Protein AF-A0A2W6C6Y1-F1 (afdb_monomer_lite)

pLDDT: mean 76.76, std 16.65, range [35.28, 96.94]

Secondary structure (DSSP, 8-state):
-GGGSPS-SEEEESS-TT-TTGGGSPPPSEEEE--S-HHHHHHHHHHHH-HHHHHHHHHTS---HHHHHHHHHHHHHS-TT--S-HHHHHHHHHHHHHHBTTS-SSS--B-------------

Structure (mmCIF, N/CA/C/O backbone):
data_AF-A0A2W6C6Y1-F1
#
_entry.id   AF-A0A2W6C6Y1-F1
#
loop_
_atom_site.group_PDB
_atom_site.id
_atom_site.type_symbol
_atom_site.label_atom_id
_atom_site.label_alt_id
_atom_site.label_comp_id
_atom_site.label_asym_id
_atom_site.label_entity_id
_atom_site.label_seq_id
_atom_site.pdbx_PDB_ins_code
_atom_site.Cartn_x
_atom_site.Cartn_y
_atom_site.Cartn_z
_atom_site.occupancy
_atom_site.B_iso_or_equiv
_atom_site.auth_seq_id
_atom_site.auth_comp_id
_atom_site.auth_asym_id
_atom_site.auth_atom_id
_atom_site.pdbx_PDB_model_num
ATOM 1 N N . MET A 1 1 ? -1.407 -2.074 19.334 1.00 64.25 1 MET A N 1
ATOM 2 C CA . MET A 1 1 ? -1.928 -0.698 19.215 1.00 64.25 1 MET A CA 1
ATOM 3 C C . MET A 1 1 ? -3.441 -0.669 19.075 1.00 64.25 1 MET A C 1
ATOM 5 O O . MET A 1 1 ? -4.055 -0.096 19.956 1.00 64.25 1 MET A O 1
ATOM 9 N N . ALA A 1 2 ? -4.056 -1.368 18.111 1.00 76.25 2 ALA A N 1
ATOM 10 C CA . ALA A 1 2 ? -5.523 -1.415 17.961 1.00 76.25 2 ALA A CA 1
ATOM 11 C C . ALA A 1 2 ? -6.308 -1.695 19.266 1.00 76.25 2 ALA A C 1
ATOM 13 O O . ALA A 1 2 ? -7.251 -0.988 19.590 1.00 76.25 2 ALA A O 1
ATOM 14 N N . ARG A 1 3 ? -5.859 -2.661 20.082 1.00 82.00 3 ARG A N 1
ATOM 15 C CA . ARG A 1 3 ? -6.487 -3.018 21.375 1.00 82.00 3 ARG A CA 1
ATOM 16 C C . ARG A 1 3 ? -6.389 -1.959 22.486 1.00 82.00 3 ARG A C 1
ATOM 18 O O . ARG A 1 3 ? -6.971 -2.160 23.543 1.00 82.00 3 ARG A O 1
ATOM 25 N N . LEU A 1 4 ? -5.604 -0.900 22.290 1.00 88.19 4 LEU A N 1
ATOM 26 C CA . LEU A 1 4 ? -5.425 0.184 23.264 1.00 88.19 4 LEU A CA 1
ATOM 27 C C . LEU A 1 4 ? -6.294 1.406 22.942 1.00 88.19 4 LEU A C 1
ATOM 29 O O . LEU A 1 4 ? -6.308 2.353 23.724 1.00 88.19 4 LEU A O 1
ATOM 33 N N . LEU A 1 5 ? -6.987 1.406 21.799 1.00 87.06 5 LEU A N 1
ATOM 34 C CA . LEU A 1 5 ? -7.889 2.492 21.445 1.00 87.06 5 LEU A CA 1
ATOM 35 C C . LEU A 1 5 ? -9.128 2.442 22.355 1.00 87.06 5 LEU A C 1
ATOM 37 O O . LEU A 1 5 ? -9.691 1.360 22.548 1.00 87.06 5 LEU A O 1
ATOM 41 N N . PRO A 1 6 ? -9.563 3.582 22.921 1.00 89.88 6 PRO A N 1
ATOM 42 C CA . PRO A 1 6 ? -10.818 3.642 23.662 1.00 89.88 6 PRO A CA 1
ATOM 43 C C . PRO A 1 6 ? -12.001 3.365 22.722 1.00 89.88 6 PRO A C 1
ATOM 45 O O . PRO A 1 6 ? -11.838 3.458 21.504 1.00 89.88 6 PRO A O 1
ATOM 48 N N . PRO A 1 7 ? -13.203 3.063 23.244 1.00 90.06 7 PRO A N 1
ATOM 49 C CA . PRO A 1 7 ? -14.415 3.062 22.432 1.00 90.06 7 PRO A CA 1
ATOM 50 C C . PRO A 1 7 ? -14.539 4.380 21.660 1.00 90.06 7 PRO A C 1
ATOM 52 O O . PRO A 1 7 ? -14.380 5.457 22.234 1.00 90.06 7 PRO A O 1
ATOM 55 N N . HIS A 1 8 ? -14.785 4.285 20.360 1.00 90.50 8 HIS A N 1
ATOM 56 C CA . HIS A 1 8 ? -14.887 5.428 19.466 1.00 90.50 8 HIS A CA 1
ATOM 57 C C . HIS A 1 8 ? -15.921 5.138 18.385 1.00 90.50 8 HIS A C 1
ATOM 59 O O . HIS A 1 8 ? -16.135 3.991 18.003 1.00 90.50 8 HIS A O 1
ATOM 65 N N . GLU A 1 9 ? -16.561 6.198 17.904 1.00 91.88 9 GLU A N 1
ATOM 66 C CA . GLU A 1 9 ? -17.476 6.130 16.763 1.00 91.88 9 GLU A CA 1
ATOM 67 C C . GLU A 1 9 ? -16.796 6.603 15.476 1.00 91.88 9 GLU A C 1
ATOM 69 O O . GLU A 1 9 ? -17.162 6.154 14.394 1.00 91.88 9 GLU A O 1
ATOM 74 N N . HIS A 1 10 ? -15.788 7.475 15.598 1.00 91.88 10 HIS A N 1
ATOM 75 C CA . HIS A 1 10 ? -15.006 8.025 14.496 1.00 91.88 10 HIS A CA 1
ATOM 76 C C . HIS A 1 10 ? -13.521 7.703 14.684 1.00 91.88 10 HIS A C 1
ATOM 78 O O . HIS A 1 10 ? -12.907 8.137 15.661 1.00 91.88 10 HIS A O 1
ATOM 84 N N . TYR A 1 11 ? -12.939 6.983 13.730 1.00 90.81 11 TYR A N 1
ATOM 85 C CA . TYR A 1 11 ? -11.508 6.707 13.669 1.00 90.81 11 TYR A CA 1
ATOM 86 C C . TYR A 1 11 ? -10.819 7.656 12.678 1.00 90.81 11 TYR A C 1
ATOM 88 O O . TYR A 1 11 ? -11.351 7.933 11.603 1.00 90.81 11 TYR A O 1
ATOM 96 N N . MET A 1 12 ? -9.636 8.167 13.031 1.00 89.69 12 MET A N 1
ATOM 97 C CA . MET A 1 12 ? -8.837 9.029 12.153 1.00 89.69 12 MET A CA 1
ATOM 98 C C . MET A 1 12 ? -7.372 8.597 12.131 1.00 89.69 12 MET A C 1
ATOM 100 O O . MET A 1 12 ? -6.746 8.463 13.183 1.00 89.69 12 MET A O 1
ATOM 104 N N . GLU A 1 13 ? -6.805 8.470 10.933 1.00 85.62 13 GLU A N 1
ATOM 105 C CA . GLU A 1 13 ? -5.400 8.123 10.716 1.00 85.62 13 GLU A CA 1
ATOM 106 C C . GLU A 1 13 ? -4.806 9.031 9.627 1.00 85.62 13 GLU A C 1
ATOM 108 O O . GLU A 1 13 ? -4.985 8.793 8.439 1.00 85.62 13 GLU A O 1
ATOM 113 N N . GLN A 1 14 ? -4.136 10.117 10.035 1.00 80.44 14 GLN A N 1
ATOM 114 C CA . GLN A 1 14 ? -3.581 11.138 9.120 1.00 80.44 14 GLN A CA 1
ATOM 115 C C . GLN A 1 14 ? -2.237 10.762 8.477 1.00 80.44 14 GLN A C 1
ATOM 117 O O . GLN A 1 14 ? -1.831 11.402 7.508 1.00 80.44 14 GLN A O 1
ATOM 122 N N . PHE A 1 15 ? -1.548 9.766 9.037 1.00 81.81 15 PHE A N 1
ATOM 123 C CA . PHE A 1 15 ? -0.273 9.234 8.547 1.00 81.81 15 PHE A CA 1
ATOM 124 C C . PHE A 1 15 ? -0.403 7.720 8.433 1.00 81.81 15 PHE A C 1
ATOM 126 O O . PHE A 1 15 ? 0.211 6.971 9.197 1.00 81.81 15 PHE A O 1
ATOM 133 N N . CYS A 1 16 ? -1.320 7.274 7.578 1.00 79.44 16 CYS A N 1
ATOM 134 C CA . CYS A 1 16 ? -1.759 5.890 7.603 1.00 79.44 16 CYS A CA 1
ATOM 135 C C . CYS A 1 16 ? -0.661 4.905 7.213 1.00 79.44 16 CYS A C 1
ATOM 137 O O . CYS A 1 16 ? -0.671 3.774 7.701 1.00 79.44 16 CYS A O 1
ATOM 139 N N . GLY A 1 17 ? 0.305 5.291 6.373 1.00 80.50 17 GLY A N 1
ATOM 140 C CA . GLY A 1 17 ? 1.288 4.343 5.864 1.00 80.50 17 GLY A CA 1
ATOM 141 C C . GLY A 1 17 ? 0.596 3.081 5.319 1.00 80.50 17 GLY A C 1
ATOM 142 O O . GLY A 1 17 ? -0.284 3.139 4.462 1.00 80.50 17 GLY A O 1
ATOM 143 N N . GLY A 1 18 ? 0.939 1.921 5.884 1.00 77.81 18 GLY A N 1
ATOM 144 C CA . GLY A 1 18 ? 0.307 0.636 5.555 1.00 77.81 18 GLY A CA 1
ATOM 145 C C . GLY A 1 18 ? -1.067 0.369 6.194 1.00 77.81 18 GLY A C 1
ATOM 146 O O . GLY A 1 18 ? -1.522 -0.770 6.142 1.00 77.81 18 GLY A O 1
ATOM 147 N N . SER A 1 19 ? -1.694 1.352 6.846 1.00 80.75 19 SER A N 1
ATOM 148 C CA . SER A 1 19 ? -3.014 1.275 7.503 1.00 80.75 19 SER A CA 1
ATOM 149 C C . SER A 1 19 ? -3.159 0.115 8.495 1.00 80.75 19 SER A C 1
ATOM 151 O O . SER A 1 19 ? -4.243 -0.412 8.730 1.00 80.75 19 SER A O 1
ATOM 153 N N . SER A 1 20 ? -2.048 -0.317 9.099 1.00 82.00 20 SER A N 1
ATOM 154 C CA . SER A 1 20 ? -2.014 -1.514 9.951 1.00 82.00 20 SER A CA 1
ATOM 155 C C . SER A 1 20 ? -2.873 -1.399 11.213 1.00 82.00 20 SER A C 1
ATOM 157 O O . SER A 1 20 ? -3.299 -2.420 11.751 1.00 82.00 20 SER A O 1
ATOM 159 N N . VAL A 1 21 ? -3.118 -0.176 11.702 1.00 82.81 21 VAL A N 1
ATOM 160 C CA . VAL A 1 21 ? -3.981 0.052 12.863 1.00 82.81 21 VAL A CA 1
ATOM 161 C C . VAL A 1 21 ? -5.438 -0.033 12.438 1.00 82.81 21 VAL A C 1
ATOM 163 O O . VAL A 1 21 ? -6.135 -0.877 12.993 1.00 82.81 21 VAL A O 1
ATOM 166 N N . LEU A 1 22 ? -5.850 0.737 11.426 1.00 85.44 22 LEU A N 1
ATOM 167 C CA . LEU A 1 22 ? -7.189 0.676 10.833 1.00 85.44 22 LEU A CA 1
ATOM 168 C C . LEU A 1 22 ? -7.615 -0.762 10.496 1.00 85.44 22 LEU A C 1
ATOM 170 O O . LEU A 1 22 ? -8.678 -1.222 10.899 1.00 85.44 22 LEU A O 1
ATOM 174 N N . LEU A 1 23 ? -6.754 -1.507 9.796 1.00 85.69 23 LEU A N 1
ATOM 175 C CA . LEU A 1 23 ? -7.053 -2.876 9.364 1.00 85.69 23 LEU A CA 1
ATOM 176 C C . LEU A 1 23 ? -7.118 -3.882 10.525 1.00 85.69 23 LEU A C 1
ATOM 178 O O . LEU A 1 23 ? -7.642 -4.982 10.364 1.00 85.69 23 LEU A O 1
ATOM 182 N N . ALA A 1 24 ? -6.565 -3.530 11.687 1.00 87.81 24 ALA A N 1
ATOM 183 C CA . ALA A 1 24 ? -6.595 -4.351 12.893 1.00 87.81 24 ALA A CA 1
ATOM 184 C C . ALA A 1 24 ? -7.657 -3.895 13.910 1.00 87.81 24 ALA A C 1
ATOM 186 O O . ALA A 1 24 ? -7.827 -4.552 14.944 1.00 87.81 24 ALA A O 1
ATOM 187 N N . THR A 1 25 ? -8.337 -2.773 13.664 1.00 85.75 25 THR A N 1
ATOM 188 C CA . THR A 1 25 ? -9.442 -2.274 14.487 1.00 85.75 25 THR A CA 1
ATOM 189 C C . THR A 1 25 ? -10.782 -2.801 13.993 1.00 85.75 25 THR A C 1
ATOM 191 O O . THR A 1 25 ? -10.950 -3.111 12.818 1.00 85.75 25 THR A O 1
ATOM 194 N N . ALA A 1 26 ? -11.749 -2.925 14.907 1.00 87.38 26 ALA A N 1
ATOM 195 C CA . ALA A 1 26 ? -13.129 -3.149 14.496 1.00 87.38 26 ALA A CA 1
ATOM 196 C C . ALA A 1 26 ? -13.625 -1.910 13.725 1.00 87.38 26 ALA A C 1
ATOM 198 O O . ALA A 1 26 ? -13.297 -0.800 14.155 1.00 87.38 26 ALA A O 1
ATOM 199 N N . PRO A 1 27 ? -14.404 -2.082 12.642 1.00 89.00 27 PRO A N 1
ATOM 200 C CA . PRO A 1 27 ? -14.919 -0.955 11.877 1.00 89.00 27 PRO A CA 1
ATOM 201 C C . PRO A 1 27 ? -15.682 0.042 12.754 1.00 89.00 27 PRO A C 1
ATOM 203 O O . PRO A 1 27 ? -16.507 -0.358 13.581 1.00 89.00 27 PRO A O 1
ATOM 206 N N . SER A 1 28 ? -15.406 1.329 12.564 1.00 89.88 28 SER A N 1
ATOM 207 C CA . SER A 1 28 ? -16.105 2.435 13.235 1.00 89.88 28 SER A CA 1
ATOM 208 C C . SER A 1 28 ? -17.271 2.962 12.391 1.00 89.88 28 SER A C 1
ATOM 210 O O . SER A 1 28 ? -17.374 2.653 11.206 1.00 89.88 28 SER A O 1
ATOM 212 N N . MET A 1 29 ? -18.160 3.783 12.968 1.00 92.50 29 MET A N 1
ATOM 213 C CA . MET A 1 29 ? -19.236 4.416 12.183 1.00 92.50 29 MET A CA 1
ATOM 214 C C . MET A 1 29 ? -18.688 5.353 11.101 1.00 92.50 29 MET A C 1
ATOM 216 O O . MET A 1 29 ? -19.283 5.467 10.032 1.00 92.50 29 MET A O 1
ATOM 220 N N . MET A 1 30 ? -17.554 6.008 11.365 1.00 91.06 30 MET A N 1
ATOM 221 C CA . MET A 1 30 ? -16.829 6.805 10.376 1.00 91.06 30 MET A CA 1
ATOM 222 C C . MET A 1 30 ? -15.327 6.566 10.489 1.00 91.06 30 MET A C 1
ATOM 224 O O . MET A 1 30 ? -14.784 6.481 11.592 1.00 91.06 30 MET A O 1
ATOM 228 N N . GLU A 1 31 ? -14.650 6.509 9.347 1.00 90.94 31 GLU A N 1
ATOM 229 C CA . GLU A 1 31 ? -13.209 6.284 9.260 1.00 90.94 31 GLU A CA 1
ATOM 230 C C . GLU A 1 31 ? -12.607 7.281 8.266 1.00 90.94 31 GLU A C 1
ATOM 232 O O . GLU A 1 31 ? -12.981 7.307 7.093 1.00 90.94 31 GLU A O 1
ATOM 237 N N . THR A 1 32 ? -11.683 8.118 8.739 1.00 89.31 32 THR A N 1
ATOM 238 C CA . THR A 1 32 ? -10.944 9.071 7.901 1.00 89.31 32 THR A CA 1
ATOM 239 C C . THR A 1 32 ? -9.483 8.655 7.841 1.00 89.31 32 THR A C 1
ATOM 241 O O . THR A 1 32 ? -8.779 8.694 8.849 1.00 89.31 32 THR A O 1
ATOM 244 N N . VAL A 1 33 ? -9.015 8.293 6.651 1.00 84.75 33 VAL A N 1
ATOM 245 C CA . VAL A 1 33 ? -7.665 7.767 6.426 1.00 84.75 33 VAL A CA 1
ATOM 246 C C . VAL A 1 33 ? -6.978 8.640 5.390 1.00 84.75 33 VAL A C 1
ATOM 248 O O . VAL A 1 33 ? -7.535 8.878 4.320 1.00 84.75 33 VAL A O 1
ATOM 251 N N . ASN A 1 34 ? -5.792 9.141 5.718 1.00 85.00 34 ASN A N 1
ATOM 252 C CA . ASN A 1 34 ? -5.001 9.985 4.836 1.00 85.00 34 ASN A CA 1
ATOM 253 C C . ASN A 1 34 ? -3.501 9.722 5.021 1.00 85.00 34 ASN A C 1
ATOM 255 O O . ASN A 1 34 ? -3.062 9.221 6.057 1.00 85.00 34 ASN A O 1
ATOM 259 N N . ASP A 1 35 ? -2.721 10.104 4.016 1.00 85.06 35 ASP A N 1
ATOM 260 C CA . ASP A 1 35 ? -1.267 10.223 4.081 1.00 85.06 35 ASP A CA 1
ATOM 261 C C . ASP A 1 35 ? -0.831 11.377 3.167 1.00 85.06 35 ASP A C 1
ATOM 263 O O . ASP A 1 35 ? -1.558 11.756 2.247 1.00 85.06 35 ASP A O 1
ATOM 267 N N . LEU A 1 36 ? 0.342 11.953 3.426 1.00 83.38 36 LEU A N 1
ATOM 268 C CA . LEU A 1 36 ? 0.905 13.001 2.575 1.00 83.38 36 LEU A CA 1
ATOM 269 C C . LEU A 1 36 ? 1.533 12.414 1.300 1.00 83.38 36 LEU A C 1
ATOM 271 O O . LEU A 1 36 ? 1.672 13.127 0.309 1.00 83.38 36 LEU A O 1
ATOM 275 N N . ASP A 1 37 ? 1.908 11.129 1.303 1.00 82.81 37 ASP A N 1
ATOM 276 C CA . ASP A 1 37 ? 2.433 10.464 0.108 1.00 82.81 37 ASP A CA 1
ATOM 277 C C . ASP A 1 37 ? 1.297 10.147 -0.887 1.00 82.81 37 ASP A C 1
ATOM 279 O O . ASP A 1 37 ? 0.531 9.189 -0.732 1.00 82.81 37 ASP A O 1
ATOM 283 N N . GLY A 1 38 ? 1.201 10.949 -1.953 1.00 83.69 38 GLY A N 1
ATOM 284 C CA . GLY A 1 38 ? 0.209 10.781 -3.019 1.00 83.69 38 GLY A CA 1
ATOM 285 C C . GLY A 1 38 ? 0.285 9.427 -3.737 1.00 83.69 38 GLY A C 1
ATOM 286 O O . GLY A 1 38 ? -0.734 8.922 -4.221 1.00 83.69 38 GLY A O 1
ATOM 287 N N . ARG A 1 39 ? 1.452 8.769 -3.748 1.00 85.69 39 ARG A N 1
ATOM 288 C CA . ARG A 1 39 ? 1.619 7.430 -4.337 1.00 85.69 39 ARG A CA 1
ATOM 289 C C . ARG A 1 39 ? 0.982 6.368 -3.457 1.00 85.69 39 ARG A C 1
ATOM 291 O O . ARG A 1 39 ? 0.357 5.443 -3.968 1.00 85.69 39 ARG A O 1
ATOM 298 N N . LEU A 1 40 ? 1.060 6.532 -2.138 1.00 86.12 40 LEU A N 1
ATOM 299 C CA . LEU A 1 40 ? 0.388 5.651 -1.189 1.00 86.12 40 LEU A CA 1
ATOM 300 C C . LEU A 1 40 ? -1.138 5.791 -1.283 1.00 86.12 40 LEU A C 1
ATOM 302 O O . LEU A 1 40 ? -1.847 4.787 -1.321 1.00 86.12 40 LEU A O 1
ATOM 306 N N . MET A 1 41 ? -1.650 7.018 -1.410 1.00 88.31 41 MET A N 1
ATOM 307 C CA . MET A 1 41 ? -3.078 7.238 -1.683 1.00 88.31 41 MET A CA 1
ATOM 308 C C . MET A 1 41 ? -3.506 6.641 -3.032 1.00 88.31 41 MET A C 1
ATOM 310 O O . MET A 1 41 ? -4.603 6.096 -3.151 1.00 88.31 41 MET A O 1
ATOM 314 N N . THR A 1 42 ? -2.632 6.687 -4.041 1.00 90.81 42 THR A N 1
ATOM 315 C CA . THR A 1 42 ? -2.859 6.039 -5.342 1.00 90.81 42 THR A CA 1
ATOM 316 C C . THR A 1 42 ? -2.884 4.516 -5.220 1.00 90.81 42 THR A C 1
ATOM 318 O O . THR A 1 42 ? -3.790 3.885 -5.758 1.00 90.81 42 THR A O 1
ATOM 321 N N . PHE A 1 43 ? -1.979 3.919 -4.439 1.00 91.44 43 PHE A N 1
ATOM 322 C CA . PHE A 1 43 ? -2.000 2.488 -4.134 1.00 91.44 43 PHE A CA 1
ATOM 323 C C . PHE A 1 43 ? -3.331 2.055 -3.512 1.00 91.44 43 PHE A C 1
ATOM 325 O O . PHE A 1 43 ? -3.966 1.133 -4.021 1.00 91.44 43 PHE A O 1
ATOM 332 N N . TRP A 1 44 ? -3.792 2.743 -2.462 1.00 91.00 44 TRP A N 1
ATOM 333 C CA . TRP A 1 44 ? -5.065 2.417 -1.811 1.00 91.00 44 TRP A CA 1
ATOM 334 C C . TRP A 1 44 ? -6.268 2.604 -2.743 1.00 91.00 44 TRP A C 1
ATOM 336 O O . TRP A 1 44 ? -7.173 1.768 -2.750 1.00 91.00 44 TRP A O 1
ATOM 346 N N . ARG A 1 45 ? -6.265 3.657 -3.573 1.00 92.06 45 ARG A N 1
ATOM 347 C CA . ARG A 1 45 ? -7.296 3.895 -4.596 1.00 92.06 45 ARG A CA 1
ATOM 348 C C . ARG A 1 45 ? -7.346 2.756 -5.617 1.00 92.06 45 ARG A C 1
ATOM 350 O O . ARG A 1 45 ? -8.408 2.180 -5.829 1.00 92.06 45 ARG A O 1
ATOM 357 N N . VAL A 1 46 ? -6.207 2.375 -6.194 1.00 94.94 46 VAL A N 1
ATOM 358 C CA . VAL A 1 46 ? -6.131 1.292 -7.187 1.00 94.94 46 VAL A CA 1
ATOM 359 C C . VAL A 1 46 ? -6.467 -0.064 -6.576 1.00 94.94 46 VAL A C 1
ATOM 361 O O . VAL A 1 46 ? -7.170 -0.844 -7.210 1.00 94.94 46 VAL A O 1
ATOM 364 N N . LEU A 1 47 ? -6.024 -0.348 -5.349 1.00 94.00 47 LEU A N 1
ATOM 365 C CA . LEU A 1 47 ? -6.374 -1.587 -4.654 1.00 94.00 47 LEU A CA 1
ATOM 366 C C . LEU A 1 47 ? -7.891 -1.717 -4.455 1.00 94.00 47 LEU A C 1
ATOM 368 O O . LEU A 1 47 ? -8.434 -2.807 -4.605 1.00 94.00 47 LEU A O 1
ATOM 372 N N . ARG A 1 48 ? -8.577 -0.612 -4.142 1.00 93.50 48 ARG A N 1
ATOM 373 C CA . ARG A 1 48 ? -10.037 -0.580 -4.003 1.00 93.50 48 ARG A CA 1
ATOM 374 C C . ARG A 1 48 ? -10.749 -0.721 -5.350 1.00 93.50 48 ARG A C 1
ATOM 376 O O . ARG A 1 48 ? -11.690 -1.502 -5.454 1.00 93.50 48 ARG A O 1
ATOM 383 N N . ASP A 1 49 ? -10.312 0.031 -6.357 1.00 96.31 49 ASP A N 1
ATOM 384 C CA . ASP A 1 49 ? -11.076 0.220 -7.596 1.00 96.31 49 ASP A CA 1
ATOM 385 C C . ASP A 1 49 ? -10.713 -0.813 -8.687 1.00 96.31 49 ASP A C 1
ATOM 387 O O . ASP A 1 49 ? -11.545 -1.142 -9.532 1.00 96.31 49 ASP A O 1
ATOM 391 N N . ARG A 1 50 ? -9.487 -1.360 -8.669 1.00 96.44 50 ARG A N 1
ATOM 392 C CA . ARG A 1 50 ? -8.963 -2.354 -9.633 1.00 96.44 50 ARG A CA 1
ATOM 393 C C . ARG A 1 50 ? -8.096 -3.445 -8.964 1.00 96.44 50 ARG A C 1
ATOM 395 O O . ARG A 1 50 ? -6.938 -3.639 -9.350 1.00 96.44 50 ARG A O 1
ATOM 402 N N . PRO A 1 51 ? -8.624 -4.198 -7.981 1.00 96.31 51 PRO A N 1
ATOM 403 C CA . PRO A 1 51 ? -7.839 -5.174 -7.220 1.00 96.31 51 PRO A CA 1
ATOM 404 C C . PRO A 1 51 ? -7.231 -6.283 -8.088 1.00 96.31 51 PRO A C 1
ATOM 406 O O . PRO A 1 51 ? -6.067 -6.625 -7.904 1.00 96.31 51 PRO A O 1
ATOM 409 N N . ALA A 1 52 ? -7.987 -6.818 -9.055 1.00 96.94 52 ALA A N 1
ATOM 410 C CA . ALA A 1 52 ? -7.535 -7.929 -9.896 1.00 96.94 52 ALA A CA 1
ATOM 411 C C . ALA A 1 52 ? -6.359 -7.540 -10.810 1.00 96.94 52 ALA A C 1
ATOM 413 O O . ALA A 1 52 ? -5.427 -8.325 -10.993 1.00 96.94 52 ALA A O 1
ATOM 414 N N . ASP A 1 53 ? -6.377 -6.320 -11.352 1.00 96.38 53 ASP A N 1
ATOM 415 C CA . ASP A 1 53 ? -5.299 -5.814 -12.205 1.00 96.38 53 ASP A CA 1
ATOM 416 C C . ASP A 1 53 ? -4.013 -5.623 -11.394 1.00 96.38 53 ASP A C 1
ATOM 418 O O . ASP A 1 53 ? -2.932 -6.048 -11.810 1.00 96.38 53 ASP A O 1
ATOM 422 N N . LEU A 1 54 ? -4.135 -5.033 -10.201 1.00 95.31 54 LEU A N 1
ATOM 423 C CA . LEU A 1 54 ? -3.004 -4.836 -9.300 1.00 95.31 54 LEU A CA 1
ATOM 424 C C . LEU A 1 54 ? -2.437 -6.175 -8.810 1.00 95.31 54 LEU A C 1
ATOM 426 O O . LEU A 1 54 ? -1.225 -6.376 -8.845 1.00 95.31 54 LEU A O 1
ATOM 430 N N . GLU A 1 55 ? -3.296 -7.115 -8.409 1.00 94.88 55 GLU A N 1
ATOM 431 C CA . GLU A 1 55 ? -2.895 -8.462 -7.995 1.00 94.88 55 GLU A CA 1
ATOM 432 C C . GLU A 1 55 ? -2.123 -9.177 -9.108 1.00 94.88 55 GLU A C 1
ATOM 434 O O . GLU A 1 55 ? -1.037 -9.709 -8.866 1.00 94.88 55 GLU A O 1
ATOM 439 N N . ARG A 1 56 ? -2.642 -9.141 -10.342 1.00 94.94 56 ARG A N 1
ATOM 440 C CA . ARG A 1 56 ? -1.998 -9.727 -11.523 1.00 94.94 56 ARG A CA 1
ATOM 441 C C . ARG A 1 56 ? -0.583 -9.181 -11.710 1.00 94.94 56 ARG A C 1
ATOM 443 O O . ARG A 1 56 ? 0.343 -9.965 -11.917 1.00 94.94 56 ARG A O 1
ATOM 450 N N . LEU A 1 57 ? -0.416 -7.861 -11.653 1.00 93.50 57 LEU A N 1
ATOM 451 C CA . LEU A 1 57 ? 0.876 -7.203 -11.831 1.00 93.50 57 LEU A CA 1
ATOM 452 C C . LEU A 1 57 ? 1.857 -7.532 -10.702 1.00 93.50 57 LEU A C 1
ATOM 454 O O . LEU A 1 57 ? 3.016 -7.860 -10.967 1.00 93.50 57 LEU A O 1
ATOM 458 N N . CYS A 1 58 ? 1.394 -7.507 -9.453 1.00 91.69 58 CYS A N 1
ATOM 459 C CA . CYS A 1 58 ? 2.200 -7.883 -8.297 1.00 91.69 58 CYS A CA 1
ATOM 460 C C . CYS A 1 58 ? 2.640 -9.353 -8.371 1.00 91.69 58 CYS A C 1
ATOM 462 O O . CYS A 1 58 ? 3.813 -9.646 -8.161 1.00 91.69 58 CYS A O 1
ATOM 464 N N . ALA A 1 59 ? 1.745 -10.271 -8.750 1.00 90.69 59 ALA A N 1
ATOM 465 C CA . ALA A 1 59 ? 2.059 -11.694 -8.901 1.00 90.69 59 ALA A CA 1
ATOM 466 C C . ALA A 1 59 ? 3.076 -11.973 -10.022 1.00 90.69 59 ALA A C 1
ATOM 468 O O . ALA A 1 59 ? 3.843 -12.932 -9.944 1.00 90.69 59 ALA A O 1
ATOM 469 N N . LEU A 1 60 ? 3.092 -11.135 -11.063 1.00 91.88 60 LEU A N 1
ATOM 470 C CA . LEU A 1 60 ? 4.065 -11.198 -12.155 1.00 91.88 60 LEU A CA 1
ATOM 471 C C . LEU A 1 60 ? 5.379 -10.464 -11.854 1.00 91.88 60 LEU A C 1
ATOM 473 O O . LEU A 1 60 ? 6.292 -10.520 -12.676 1.00 91.88 60 LEU A O 1
ATOM 477 N N . THR A 1 61 ? 5.497 -9.799 -10.703 1.00 88.75 61 THR A N 1
ATOM 478 C CA . THR A 1 61 ? 6.710 -9.082 -10.301 1.00 88.75 61 THR A CA 1
ATOM 479 C C . THR A 1 61 ? 7.509 -9.933 -9.309 1.00 88.75 61 THR A C 1
ATOM 481 O O . THR A 1 61 ? 7.187 -9.957 -8.118 1.00 88.75 61 THR A O 1
ATOM 484 N N . PRO A 1 62 ? 8.552 -10.662 -9.750 1.00 84.25 62 PRO A N 1
ATOM 485 C CA . PRO A 1 62 ? 9.344 -11.491 -8.850 1.00 84.25 62 PRO A CA 1
ATOM 486 C C . PRO A 1 62 ? 10.148 -10.642 -7.856 1.00 84.25 62 PRO A C 1
ATOM 488 O O . PRO A 1 62 ? 10.468 -9.477 -8.099 1.00 84.25 62 PRO A O 1
ATOM 491 N N . HIS A 1 63 ? 10.545 -11.259 -6.741 1.00 82.06 63 HIS A N 1
ATOM 492 C CA . HIS A 1 63 ? 11.472 -10.640 -5.796 1.00 82.06 63 HIS A CA 1
ATOM 493 C C . HIS A 1 63 ? 12.847 -10.458 -6.455 1.00 82.06 63 HIS A C 1
ATOM 495 O O . HIS A 1 63 ? 13.564 -11.431 -6.693 1.00 82.06 63 HIS A O 1
ATOM 501 N N . SER A 1 64 ? 13.221 -9.217 -6.755 1.00 82.81 64 SER A N 1
ATOM 502 C CA . SER A 1 64 ? 14.401 -8.891 -7.553 1.00 82.81 64 SER A CA 1
ATOM 503 C C . SER A 1 64 ? 15.038 -7.610 -7.042 1.00 82.81 64 SER A C 1
ATOM 505 O O . SER A 1 64 ? 14.421 -6.548 -7.001 1.00 82.81 64 SER A O 1
ATOM 507 N N . ARG A 1 65 ? 16.323 -7.696 -6.686 1.00 78.44 65 ARG A N 1
ATOM 508 C CA . ARG A 1 65 ? 17.092 -6.520 -6.271 1.00 78.44 65 ARG A CA 1
ATOM 509 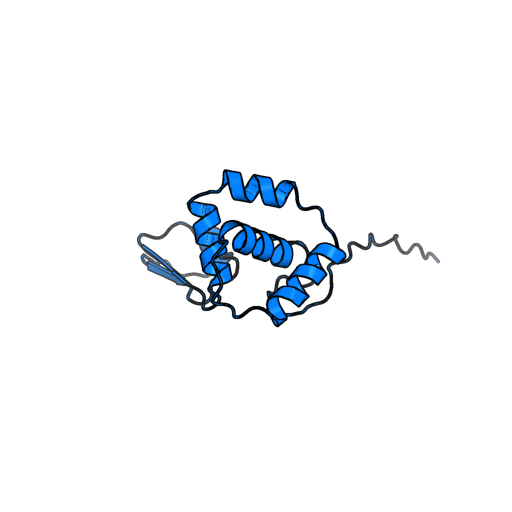C C . ARG A 1 65 ? 17.166 -5.476 -7.385 1.00 78.44 65 ARG A C 1
ATOM 511 O O . ARG A 1 65 ? 17.095 -4.291 -7.088 1.00 78.44 65 ARG A O 1
ATOM 518 N N . ALA A 1 66 ? 17.302 -5.923 -8.634 1.00 80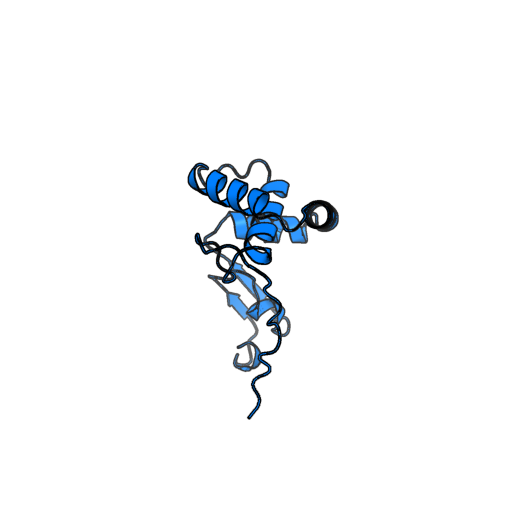.44 66 ALA A N 1
ATOM 519 C CA . ALA A 1 66 ? 17.359 -5.037 -9.789 1.00 80.44 66 ALA A CA 1
ATOM 520 C C . ALA A 1 66 ? 16.030 -4.294 -9.986 1.00 80.44 66 ALA A C 1
ATOM 522 O O . ALA A 1 66 ? 16.055 -3.089 -10.192 1.00 80.44 66 ALA A O 1
ATOM 523 N N . GLU A 1 67 ? 14.891 -4.979 -9.820 1.00 78.00 67 GLU A N 1
ATOM 524 C CA . GLU A 1 67 ? 13.566 -4.340 -9.857 1.00 78.00 67 GLU A CA 1
ATOM 525 C C . GLU A 1 67 ? 13.424 -3.315 -8.726 1.00 78.00 67 GLU A C 1
ATOM 527 O O . GLU A 1 67 ? 13.089 -2.162 -8.970 1.00 78.00 67 GLU A O 1
ATOM 532 N N . TYR A 1 68 ? 13.754 -3.694 -7.486 1.00 78.00 68 TYR A N 1
ATOM 533 C CA . TYR A 1 68 ? 13.693 -2.778 -6.343 1.00 78.00 68 TYR A CA 1
ATOM 534 C C . TYR A 1 68 ? 14.570 -1.529 -6.541 1.00 78.00 68 TYR A C 1
ATOM 536 O O . TYR A 1 68 ? 14.141 -0.420 -6.232 1.00 78.00 68 TYR A O 1
ATOM 544 N N . GLN A 1 69 ? 15.792 -1.698 -7.060 1.00 76.12 69 GLN A N 1
ATOM 545 C CA . GLN A 1 69 ? 16.713 -0.587 -7.321 1.00 76.12 69 GLN A CA 1
ATOM 546 C C . GLN A 1 69 ? 16.238 0.296 -8.473 1.00 76.12 69 GLN A C 1
ATOM 548 O O . GLN A 1 69 ? 16.226 1.508 -8.313 1.00 76.12 69 GLN A O 1
ATOM 553 N N . HIS A 1 70 ? 15.776 -0.296 -9.578 1.00 74.62 70 HIS A N 1
ATOM 554 C CA . HIS A 1 70 ? 15.236 0.444 -10.717 1.00 74.62 70 HIS A CA 1
ATOM 555 C C . HIS A 1 70 ? 14.136 1.422 -10.287 1.00 74.62 70 HIS A C 1
ATOM 557 O O . HIS A 1 70 ? 14.134 2.576 -10.706 1.00 74.62 70 HIS A O 1
ATOM 563 N N . TYR A 1 71 ? 13.253 0.989 -9.385 1.00 72.06 71 TYR A N 1
ATOM 564 C CA . TYR A 1 71 ? 12.189 1.838 -8.859 1.00 72.06 71 TYR A CA 1
ATOM 565 C C . TYR A 1 71 ? 12.654 2.844 -7.814 1.00 72.06 71 TYR A C 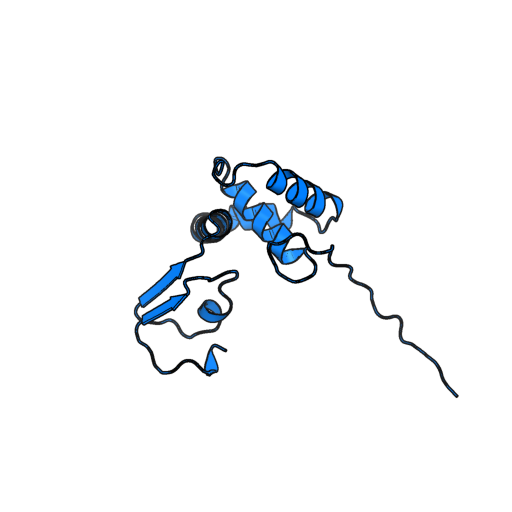1
ATOM 567 O O . TYR A 1 71 ? 12.190 3.979 -7.821 1.00 72.06 71 TYR A O 1
ATOM 575 N N . ALA A 1 72 ? 13.581 2.460 -6.935 1.00 68.81 72 ALA A N 1
ATOM 576 C CA . ALA A 1 72 ? 14.159 3.389 -5.969 1.00 68.81 72 ALA A CA 1
ATOM 577 C C . ALA A 1 72 ? 14.937 4.532 -6.645 1.00 68.81 72 ALA A C 1
ATOM 579 O O . ALA A 1 72 ? 14.972 5.637 -6.106 1.00 68.81 72 ALA A O 1
ATOM 580 N N . ASP A 1 73 ? 15.551 4.261 -7.799 1.00 67.81 73 ASP A N 1
ATOM 581 C CA . ASP A 1 73 ? 16.281 5.248 -8.590 1.00 67.81 73 ASP A CA 1
ATOM 582 C C . ASP A 1 73 ? 15.314 6.097 -9.438 1.00 67.81 73 ASP A C 1
ATOM 584 O O . ASP A 1 73 ? 15.416 7.319 -9.421 1.00 67.81 73 ASP A O 1
ATOM 588 N N . ALA A 1 74 ? 14.303 5.492 -10.078 1.00 64.94 74 ALA A N 1
ATOM 589 C CA . ALA A 1 74 ? 13.278 6.228 -10.831 1.00 64.94 74 ALA A CA 1
ATOM 590 C C . ALA A 1 74 ? 12.470 7.209 -9.958 1.00 64.94 74 ALA A C 1
ATOM 592 O O . ALA A 1 74 ? 12.108 8.288 -10.415 1.00 64.94 74 ALA A O 1
ATOM 593 N N . ASP A 1 75 ? 12.217 6.860 -8.695 1.00 62.28 75 ASP A N 1
ATOM 594 C CA . ASP A 1 75 ? 11.543 7.735 -7.730 1.00 62.28 75 ASP A CA 1
ATOM 595 C C . ASP A 1 75 ? 12.405 8.918 -7.263 1.00 62.28 75 ASP A C 1
ATOM 597 O O . ASP A 1 75 ? 11.869 9.889 -6.735 1.00 62.28 75 ASP A O 1
ATOM 601 N N . ALA A 1 76 ? 13.732 8.844 -7.408 1.00 59.66 76 ALA A N 1
ATOM 602 C CA . ALA A 1 76 ? 14.613 9.971 -7.107 1.00 59.66 76 ALA A CA 1
ATOM 603 C C . ALA A 1 76 ? 14.588 11.035 -8.219 1.00 59.66 76 ALA A C 1
ATOM 605 O O . ALA A 1 76 ? 14.884 12.197 -7.942 1.00 59.66 76 ALA A O 1
ATOM 606 N N . ASP A 1 77 ? 14.224 10.626 -9.439 1.00 53.12 77 ASP A N 1
ATOM 607 C CA . ASP A 1 77 ? 14.225 11.456 -10.646 1.00 53.12 77 ASP A CA 1
ATOM 608 C C . ASP A 1 77 ? 12.817 11.902 -11.088 1.00 53.12 77 ASP A C 1
ATOM 610 O O . ASP A 1 77 ? 12.692 12.812 -11.908 1.00 53.12 77 ASP A O 1
ATOM 614 N N . ALA A 1 78 ? 11.753 11.280 -10.569 1.00 55.25 78 ALA A N 1
ATOM 615 C CA . ALA A 1 78 ? 10.374 11.624 -10.902 1.00 55.25 78 ALA A CA 1
ATOM 616 C C . ALA A 1 78 ? 9.822 12.713 -9.969 1.00 55.25 78 ALA A C 1
ATOM 618 O O . ALA A 1 78 ? 9.794 12.544 -8.747 1.00 55.25 78 ALA A O 1
ATOM 619 N N . ASP A 1 79 ? 9.303 13.802 -10.544 1.00 53.84 79 ASP A N 1
ATOM 620 C CA . ASP A 1 79 ? 8.378 14.678 -9.825 1.00 53.84 79 ASP A CA 1
ATOM 621 C C . ASP A 1 79 ? 7.193 13.822 -9.358 1.00 53.84 79 ASP A C 1
ATOM 623 O O . ASP A 1 79 ? 6.513 13.186 -10.166 1.00 53.84 79 ASP A O 1
ATOM 627 N N . ALA A 1 80 ? 6.952 13.788 -8.044 1.00 51.84 80 ALA A N 1
ATOM 628 C CA . ALA A 1 80 ? 5.962 12.920 -7.395 1.00 51.84 80 ALA A CA 1
ATOM 629 C C . ALA A 1 80 ? 4.505 13.115 -7.886 1.00 51.84 80 ALA A C 1
ATOM 631 O O . ALA A 1 80 ? 3.620 12.360 -7.479 1.00 51.84 80 ALA A O 1
ATOM 632 N N . ASP A 1 81 ? 4.276 14.099 -8.760 1.00 50.75 81 ASP A N 1
ATOM 633 C CA . ASP A 1 81 ? 2.989 14.483 -9.336 1.00 50.75 81 ASP A CA 1
ATOM 634 C C . ASP A 1 81 ? 2.693 13.862 -10.716 1.00 50.75 81 ASP A C 1
ATOM 636 O O . ASP A 1 81 ? 1.543 13.921 -11.157 1.00 50.75 81 ASP A O 1
ATOM 640 N N . ASP A 1 82 ? 3.655 13.221 -11.399 1.00 59.16 82 ASP A N 1
ATOM 641 C CA . ASP A 1 82 ? 3.378 12.510 -12.663 1.00 59.16 82 ASP A CA 1
ATOM 642 C C . ASP A 1 82 ? 2.803 11.103 -12.403 1.00 59.16 82 ASP A C 1
ATOM 644 O O . ASP A 1 82 ? 3.410 10.065 -12.666 1.00 59.16 82 ASP A O 1
ATOM 648 N N . LEU A 1 83 ? 1.596 11.073 -11.830 1.00 61.25 83 LEU A N 1
ATOM 649 C CA . LEU A 1 83 ? 0.814 9.866 -11.526 1.00 61.25 83 LEU A CA 1
ATOM 650 C C . LEU A 1 83 ? 0.004 9.368 -12.736 1.00 61.25 83 LEU A C 1
ATOM 652 O O . LEU A 1 83 ? -1.069 8.783 -12.578 1.00 61.25 83 LEU A O 1
ATOM 656 N N . THR A 1 84 ? 0.473 9.631 -13.957 1.00 68.81 84 THR A N 1
ATOM 657 C CA . THR A 1 84 ? -0.278 9.334 -15.187 1.00 68.81 84 THR A CA 1
ATOM 658 C C . THR A 1 84 ? -0.541 7.838 -15.394 1.00 68.81 84 THR A C 1
ATOM 660 O O . THR A 1 84 ? -1.545 7.486 -16.016 1.00 68.81 84 THR A O 1
ATOM 663 N N . ASP A 1 85 ? 0.278 6.959 -14.807 1.00 87.12 85 ASP A N 1
ATOM 664 C CA . ASP A 1 85 ? 0.012 5.519 -14.705 1.00 87.12 85 ASP A CA 1
ATOM 665 C C . ASP A 1 85 ? -0.184 5.080 -13.245 1.00 87.12 85 ASP A C 1
ATOM 667 O O . ASP A 1 85 ? 0.714 4.548 -12.588 1.00 87.12 85 ASP A O 1
ATOM 671 N N . GLU A 1 86 ? -1.406 5.264 -12.742 1.00 90.69 86 GLU A N 1
ATOM 672 C CA . GLU A 1 86 ? -1.781 4.876 -11.379 1.00 90.69 86 GLU A CA 1
ATOM 673 C C . GLU A 1 86 ? -1.534 3.385 -11.081 1.00 90.69 86 GLU A C 1
ATOM 675 O O . GLU A 1 86 ? -1.282 3.011 -9.933 1.00 90.69 86 GLU A O 1
ATOM 680 N N . LEU A 1 87 ? -1.636 2.518 -12.097 1.00 91.75 87 LEU A N 1
ATOM 681 C CA . LEU A 1 87 ? -1.531 1.067 -11.938 1.00 91.75 87 LEU A CA 1
ATOM 682 C C . LEU A 1 87 ? -0.075 0.671 -11.668 1.00 91.75 87 LEU A C 1
ATOM 684 O O . LEU A 1 87 ? 0.206 -0.083 -10.732 1.00 91.75 87 LEU A O 1
ATOM 688 N N . GLU A 1 88 ? 0.849 1.249 -12.436 1.00 89.56 88 GLU A N 1
ATOM 689 C CA . GLU A 1 88 ? 2.284 1.104 -12.214 1.00 89.56 88 GLU A CA 1
ATOM 690 C C . GLU A 1 88 ? 2.723 1.791 -10.914 1.00 89.56 88 GLU A C 1
ATOM 692 O O . GLU A 1 88 ? 3.483 1.198 -10.147 1.00 89.56 88 GLU A O 1
ATOM 697 N N . THR A 1 89 ? 2.198 2.978 -10.585 1.00 89.19 89 THR A N 1
ATOM 698 C CA . THR A 1 89 ? 2.466 3.611 -9.282 1.00 89.19 89 THR A CA 1
ATOM 699 C C . THR A 1 89 ? 2.086 2.686 -8.122 1.00 89.19 89 THR A C 1
ATOM 701 O O . THR A 1 89 ? 2.888 2.462 -7.213 1.00 89.19 89 THR A O 1
ATOM 704 N N . ALA A 1 90 ? 0.882 2.106 -8.151 1.00 91.25 90 ALA A N 1
ATOM 705 C CA . ALA A 1 90 ? 0.421 1.191 -7.112 1.00 91.25 90 ALA A CA 1
ATOM 706 C C . ALA A 1 90 ? 1.307 -0.065 -7.020 1.00 91.25 90 ALA A C 1
ATOM 708 O O . ALA A 1 90 ? 1.693 -0.484 -5.923 1.00 91.25 90 ALA A O 1
ATOM 709 N N . ARG A 1 91 ? 1.695 -0.644 -8.163 1.00 90.06 91 ARG A N 1
ATOM 710 C CA . ARG A 1 91 ? 2.621 -1.784 -8.201 1.00 90.06 91 ARG A CA 1
ATOM 711 C C . ARG A 1 91 ? 3.971 -1.435 -7.560 1.00 90.06 91 ARG A C 1
ATOM 713 O O . ARG A 1 91 ? 4.473 -2.225 -6.760 1.00 90.06 91 ARG A O 1
ATOM 720 N N . ARG A 1 92 ? 4.541 -0.257 -7.844 1.00 87.44 92 ARG A N 1
ATOM 721 C CA . ARG A 1 92 ? 5.821 0.202 -7.263 1.00 87.44 92 ARG A CA 1
ATOM 722 C C . ARG A 1 92 ? 5.764 0.312 -5.745 1.00 87.44 92 ARG A C 1
ATOM 724 O O . ARG A 1 92 ? 6.645 -0.222 -5.070 1.00 87.44 92 ARG A O 1
ATOM 731 N N . VAL A 1 93 ? 4.695 0.904 -5.208 1.00 87.06 93 VAL A N 1
ATOM 732 C CA . VAL A 1 93 ? 4.467 0.966 -3.754 1.00 87.06 93 VAL A CA 1
ATOM 733 C C . VAL A 1 93 ? 4.447 -0.446 -3.157 1.00 87.06 93 VAL A C 1
ATOM 735 O O . VAL A 1 93 ? 5.105 -0.698 -2.145 1.00 87.06 93 VAL A O 1
ATOM 738 N N . CYS A 1 94 ? 3.771 -1.400 -3.806 1.00 88.19 94 CYS A N 1
ATOM 739 C CA . CYS A 1 94 ? 3.750 -2.797 -3.367 1.00 88.19 94 CYS A CA 1
ATOM 740 C C . CYS A 1 94 ? 5.155 -3.433 -3.355 1.00 88.19 94 CYS A C 1
ATOM 742 O O . CYS A 1 94 ? 5.532 -4.092 -2.380 1.00 88.19 94 CYS A O 1
ATOM 744 N N . VAL A 1 95 ? 5.965 -3.206 -4.395 1.00 85.50 95 VAL A N 1
ATOM 745 C CA . VAL A 1 95 ? 7.356 -3.693 -4.483 1.00 85.50 95 VAL A CA 1
ATOM 746 C C . VAL A 1 95 ? 8.226 -3.101 -3.375 1.00 85.50 95 VAL A C 1
ATOM 748 O O . VAL A 1 95 ? 8.950 -3.834 -2.703 1.00 85.50 95 VAL A O 1
ATOM 751 N N . GLN A 1 96 ? 8.137 -1.796 -3.127 1.00 80.75 96 GLN A N 1
ATOM 752 C CA . GLN A 1 96 ? 8.929 -1.127 -2.093 1.00 80.75 96 GLN A CA 1
ATOM 753 C C . GLN A 1 96 ? 8.592 -1.637 -0.690 1.00 80.75 96 GLN A C 1
ATOM 755 O O . GLN A 1 96 ? 9.498 -1.949 0.087 1.00 80.75 96 GLN A O 1
ATOM 760 N N . LEU A 1 97 ? 7.300 -1.790 -0.382 1.00 79.62 97 LEU A N 1
ATOM 761 C CA . LEU A 1 97 ? 6.842 -2.306 0.910 1.00 79.62 97 LEU A CA 1
ATOM 762 C C . LEU A 1 97 ? 7.211 -3.783 1.116 1.00 79.62 97 LEU A C 1
ATOM 764 O O . LEU A 1 97 ? 7.561 -4.179 2.229 1.00 79.62 97 LEU A O 1
ATOM 768 N N . SER A 1 98 ? 7.141 -4.603 0.063 1.00 79.50 98 SER A N 1
ATOM 769 C CA . SER A 1 98 ? 7.386 -6.049 0.160 1.00 79.50 98 SER A CA 1
ATOM 770 C C . SER A 1 98 ? 8.870 -6.432 0.106 1.00 79.50 98 SER A C 1
ATOM 772 O O . SER A 1 98 ? 9.271 -7.377 0.793 1.00 79.50 98 SER A O 1
ATOM 774 N N . GLN A 1 99 ? 9.694 -5.704 -0.659 1.00 82.25 99 GLN A N 1
ATOM 775 C CA . GLN A 1 99 ? 11.097 -6.059 -0.941 1.00 82.25 99 GLN A CA 1
ATOM 776 C C . GLN A 1 99 ? 12.135 -5.164 -0.227 1.00 82.25 99 GLN A C 1
ATOM 778 O O . GLN A 1 99 ? 13.316 -5.525 -0.151 1.00 82.25 99 GLN A O 1
ATOM 783 N N . GLY A 1 100 ? 11.731 -4.018 0.334 1.00 69.38 100 GLY A N 1
ATOM 784 C CA . GLY A 1 100 ? 12.616 -3.126 1.094 1.00 69.38 100 GLY A CA 1
ATOM 785 C C . GLY A 1 100 ? 13.004 -3.680 2.473 1.00 69.38 100 GLY A C 1
ATOM 786 O O . GLY A 1 100 ? 12.202 -4.322 3.161 1.00 69.38 100 GLY A O 1
ATOM 787 N N . SER A 1 101 ? 14.241 -3.441 2.928 1.00 55.09 101 SER A N 1
ATOM 788 C CA . SER A 1 101 ? 14.651 -3.810 4.290 1.00 55.09 101 SER A CA 1
ATOM 789 C C . SER A 1 101 ? 14.239 -2.719 5.282 1.00 55.09 101 SER A C 1
ATOM 791 O O . SER A 1 101 ? 14.942 -1.728 5.441 1.00 55.09 101 SER A O 1
ATOM 793 N N . GLY A 1 102 ? 13.117 -2.912 5.977 1.00 55.09 102 GLY A N 1
ATOM 794 C CA . GLY A 1 102 ? 12.684 -2.021 7.064 1.00 55.09 102 GLY A CA 1
ATOM 795 C C . GLY A 1 102 ? 11.231 -1.556 6.990 1.00 55.09 102 GLY A C 1
ATOM 796 O O . GLY A 1 102 ? 10.773 -0.917 7.928 1.00 55.09 102 GLY A O 1
ATOM 797 N N . GLY A 1 103 ? 10.494 -1.892 5.923 1.00 52.38 103 GLY A N 1
ATOM 798 C CA . GLY A 1 103 ? 9.069 -1.550 5.802 1.00 52.38 103 GLY A CA 1
ATOM 799 C C . GLY A 1 103 ? 8.796 -0.046 5.669 1.00 52.38 103 GLY A C 1
ATOM 800 O O . GLY A 1 103 ? 7.695 0.404 5.968 1.00 52.38 103 GLY A O 1
ATOM 801 N N . THR A 1 104 ? 9.795 0.736 5.251 1.00 51.62 104 THR A N 1
ATOM 802 C CA . THR A 1 104 ? 9.694 2.190 5.067 1.00 51.62 104 THR A CA 1
ATOM 803 C C . THR A 1 104 ? 9.889 2.576 3.607 1.00 51.62 104 THR A C 1
ATOM 805 O O . THR A 1 104 ? 10.763 2.022 2.950 1.00 51.62 104 THR A O 1
ATOM 808 N N . GLN A 1 105 ? 9.178 3.611 3.155 1.00 52.34 105 GLN A N 1
ATOM 809 C CA . GLN A 1 105 ? 9.306 4.227 1.822 1.00 52.34 105 GLN A CA 1
ATOM 810 C C . GLN A 1 105 ? 10.600 5.048 1.614 1.00 52.34 105 GLN A C 1
ATOM 812 O O . GLN A 1 105 ? 10.840 5.597 0.545 1.00 52.34 105 GLN A O 1
ATOM 817 N N . ARG A 1 106 ? 11.465 5.162 2.633 1.00 50.44 106 ARG A N 1
ATOM 818 C CA . ARG A 1 106 ? 12.793 5.786 2.495 1.00 50.44 106 ARG A CA 1
ATOM 819 C C . ARG A 1 106 ? 13.786 4.793 1.894 1.00 50.44 106 ARG A C 1
ATOM 821 O O . ARG A 1 106 ? 13.658 3.594 2.140 1.00 50.44 106 ARG A O 1
ATOM 828 N N . ARG A 1 107 ? 14.830 5.297 1.210 1.00 46.75 107 ARG A N 1
ATOM 829 C CA . ARG A 1 107 ? 16.008 4.503 0.803 1.00 46.75 107 ARG A CA 1
ATOM 830 C C . ARG A 1 107 ? 16.577 3.767 2.013 1.00 46.75 107 ARG A C 1
ATOM 832 O O . ARG A 1 107 ? 17.363 4.300 2.790 1.00 46.75 107 ARG A O 1
ATOM 839 N N . THR A 1 108 ? 16.166 2.522 2.147 1.00 50.69 108 THR A N 1
ATOM 840 C CA . THR A 1 108 ? 16.715 1.545 3.071 1.00 50.69 108 THR A CA 1
ATOM 841 C C . THR A 1 108 ? 17.359 0.438 2.248 1.00 50.69 108 THR A C 1
ATOM 843 O O 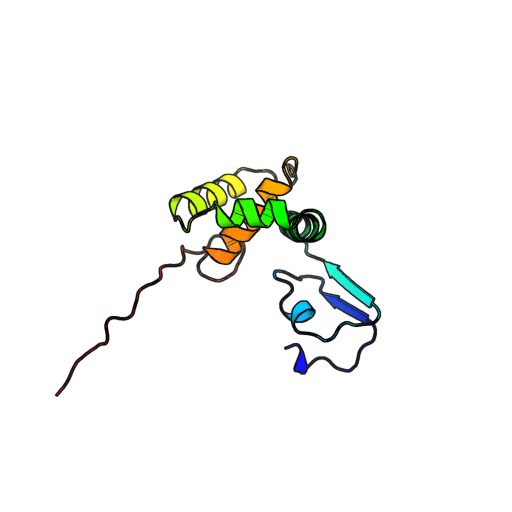. THR A 1 108 ? 17.186 0.373 1.025 1.00 50.69 108 THR A O 1
ATOM 846 N N . GLY A 1 109 ? 18.178 -0.392 2.893 1.00 50.00 109 GLY A N 1
ATOM 847 C CA . GLY A 1 109 ? 18.824 -1.522 2.230 1.00 50.00 109 GLY A CA 1
ATOM 848 C C . GLY A 1 109 ? 17.821 -2.475 1.560 1.00 50.00 109 GLY A C 1
ATOM 849 O O . GLY A 1 109 ? 16.602 -2.345 1.670 1.00 50.00 109 GLY A O 1
ATOM 850 N N . TRP A 1 110 ? 18.334 -3.471 0.848 1.00 47.84 110 TRP A N 1
ATOM 851 C CA . TRP A 1 110 ? 17.499 -4.522 0.265 1.00 47.84 110 TRP A CA 1
ATOM 852 C C . TRP A 1 110 ? 17.299 -5.672 1.260 1.00 47.84 110 TRP A C 1
ATOM 854 O O . TRP A 1 110 ? 18.236 -6.042 1.981 1.00 47.84 110 TRP A O 1
ATOM 864 N N . ARG A 1 111 ? 16.087 -6.242 1.328 1.00 57.59 111 ARG A N 1
ATOM 865 C CA . ARG A 1 111 ? 15.773 -7.325 2.270 1.00 57.59 111 ARG A CA 1
ATOM 866 C C . ARG A 1 111 ? 16.432 -8.626 1.805 1.00 57.59 111 ARG A C 1
ATOM 868 O O . ARG A 1 111 ? 16.003 -9.256 0.848 1.00 57.59 111 ARG A O 1
ATOM 875 N N . ASN A 1 112 ? 17.482 -9.040 2.511 1.00 52.19 112 ASN A N 1
ATOM 876 C CA . ASN A 1 112 ? 18.151 -10.319 2.286 1.00 52.19 112 ASN A CA 1
ATOM 877 C C . ASN A 1 112 ? 17.531 -11.385 3.200 1.00 52.19 112 ASN A C 1
ATOM 879 O O . ASN A 1 112 ? 17.543 -11.225 4.421 1.00 52.19 112 ASN A O 1
ATOM 883 N N . TYR A 1 113 ? 17.024 -12.485 2.638 1.00 51.00 113 TYR A N 1
ATOM 884 C CA . TYR A 1 113 ? 16.660 -13.659 3.433 1.00 51.00 113 TYR A CA 1
ATOM 885 C C . TYR A 1 113 ? 17.899 -14.542 3.606 1.00 51.00 113 TYR A C 1
ATOM 887 O O . TYR A 1 113 ? 18.251 -15.321 2.723 1.00 51.00 113 TYR A O 1
ATOM 895 N N . VAL A 1 114 ? 18.593 -14.397 4.734 1.00 48.09 114 VAL A N 1
ATOM 896 C CA . VAL A 1 114 ? 19.662 -15.323 5.125 1.00 48.09 114 VAL A CA 1
ATOM 897 C C . VAL A 1 114 ? 19.045 -16.342 6.071 1.00 48.09 114 VAL A C 1
ATOM 899 O O . VAL A 1 114 ? 18.688 -16.001 7.195 1.00 48.09 114 VAL A O 1
ATOM 902 N N . VAL A 1 115 ? 18.908 -17.593 5.625 1.00 47.75 115 VAL A N 1
ATOM 903 C CA . VAL A 1 115 ? 18.614 -18.706 6.538 1.00 47.75 115 VAL A CA 1
ATOM 904 C C . VAL A 1 115 ? 19.785 -18.779 7.522 1.00 47.75 115 VAL A C 1
ATOM 906 O O . VAL A 1 115 ? 20.916 -18.982 7.062 1.00 47.75 115 VAL A O 1
ATOM 909 N N . PRO A 1 116 ? 19.585 -18.615 8.843 1.00 48.53 116 PRO A N 1
ATOM 910 C CA . PRO A 1 116 ? 20.662 -18.827 9.792 1.00 48.53 116 PRO A CA 1
ATOM 911 C C . PRO A 1 116 ? 21.048 -20.301 9.690 1.00 48.53 116 PRO A C 1
ATOM 913 O O . PRO A 1 116 ? 20.288 -21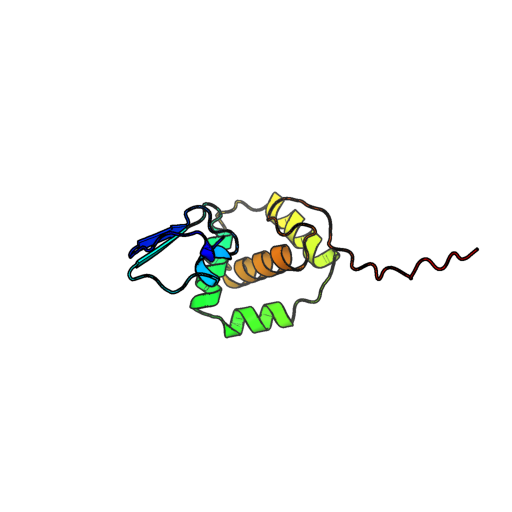.180 10.097 1.00 48.53 116 PRO A O 1
ATOM 916 N N . ARG A 1 117 ? 22.209 -20.605 9.101 1.00 43.28 117 ARG A N 1
ATOM 917 C CA . ARG A 1 117 ? 22.801 -21.929 9.292 1.00 43.28 117 ARG A CA 1
ATOM 918 C C . ARG A 1 117 ? 23.069 -22.040 10.786 1.00 43.28 117 ARG A C 1
ATOM 920 O O . ARG A 1 117 ? 23.800 -21.215 11.330 1.00 43.28 117 ARG A O 1
ATOM 927 N N . GLY A 1 118 ? 22.400 -22.994 11.432 1.00 48.41 118 GLY A N 1
ATOM 928 C CA . GLY A 1 118 ? 22.522 -23.244 12.860 1.00 48.41 118 GLY A CA 1
ATOM 929 C C . GLY A 1 118 ? 23.988 -23.249 13.272 1.00 48.41 118 GLY A C 1
ATOM 930 O O . GLY A 1 118 ? 24.798 -23.969 12.690 1.00 48.41 118 GLY A O 1
ATOM 931 N N . SER A 1 119 ? 24.327 -22.409 14.247 1.00 49.03 119 SER A N 1
ATOM 932 C CA . SER A 1 119 ? 25.645 -22.443 14.863 1.00 49.03 119 SER A CA 1
ATOM 933 C C . SER A 1 119 ? 25.703 -23.677 15.757 1.00 49.03 119 SER A C 1
ATOM 935 O O . SER A 1 119 ? 25.164 -23.688 16.861 1.00 49.03 119 SER A O 1
ATOM 937 N N . SER A 1 120 ? 26.295 -24.750 15.242 1.00 52.38 120 SER A N 1
ATOM 938 C CA . SER A 1 120 ? 26.716 -25.903 16.026 1.00 52.38 120 SER A CA 1
ATOM 939 C C . SER A 1 120 ? 28.133 -25.663 16.542 1.00 52.38 120 SER A C 1
ATOM 941 O O . SER A 1 120 ? 29.088 -25.905 15.810 1.00 52.38 120 SER A O 1
ATOM 943 N N . ILE A 1 121 ? 28.261 -25.204 17.788 1.00 43.53 121 ILE A N 1
ATOM 944 C CA . ILE A 1 121 ? 29.460 -25.343 18.635 1.00 43.53 121 ILE A CA 1
ATOM 945 C C . ILE A 1 121 ? 28.916 -25.354 20.083 1.00 43.53 121 I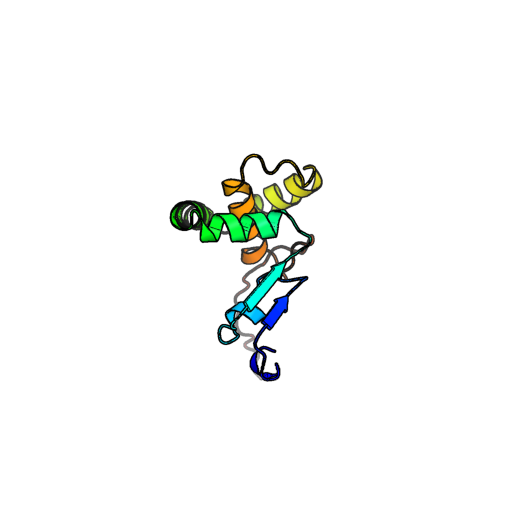LE A C 1
ATOM 947 O O . ILE A 1 121 ? 28.359 -24.351 20.507 1.00 43.53 121 ILE A O 1
ATOM 951 N N . GLY A 1 122 ? 28.878 -26.425 20.879 1.00 43.41 122 GLY A N 1
ATOM 952 C CA . GLY A 1 122 ? 29.572 -27.708 20.826 1.00 43.41 122 GLY A CA 1
ATOM 953 C C . GLY A 1 122 ? 30.856 -27.659 21.656 1.00 43.41 122 GLY A C 1
ATOM 954 O O . GLY A 1 122 ? 31.879 -27.273 21.102 1.00 43.41 122 GLY A O 1
ATOM 955 N N . GLY A 1 123 ? 30.794 -28.086 22.928 1.00 35.28 123 GLY A N 1
ATOM 956 C CA . GLY A 1 123 ? 31.961 -28.397 23.773 1.00 35.28 123 GLY A CA 1
ATOM 957 C C . GLY A 1 123 ? 32.073 -27.582 25.047 1.00 35.28 123 GLY A C 1
ATOM 958 O O . GLY A 1 123 ? 32.574 -26.444 24.948 1.00 35.28 123 GLY A O 1
#

Radius of gyration: 17.99 Å; chains: 1; bounding box: 51×43×39 Å

Foldseek 3Di:
DLVPDDDDQEAEAADCQVVVNVVVHDDHVYYHHHHPQVLVVLLVVCCVPPVPLLVVLLVVDDQDPVLLVVLLVVVVVDDSPPCVPSSVSNNNSVNCCPFFDPSDPDPGDTDDDDDPPDDDDDD

Sequence (123 aa):
MARLLPPHEHYMEQFCGGSSVLLATAPSMMETVNDLDGRLMTFWRVLRDRPADLERLCALTPHSRAEYQHYADADADADADDLTDELETARRVCVQLSQGSGGTQRRTGWRNYVVPRGSSIGG